Protein AF-A0A3S1HEA2-F1 (afdb_monomer)

Radius of gyration: 10.71 Å; Cα contacts (8 Å, |Δi|>4): 55; chains: 1; bounding box: 26×19×27 Å

Mean predicted aligned error: 5.27 Å

Nearest PDB structures (foldseek):
  1l7v-assembly1_D  TM=7.073E-01  e=9.709E-01  Escherichia coli
  5b58-assembly1_C  TM=6.947E-01  e=1.487E+00  Burkholderia cenocepacia J2315
  6hs3-assembly1_B  TM=6.751E-01  e=1.840E+00  Burkholderia pseudomallei
  8k8s-assembly1_C  TM=5.085E-01  e=7.098E+00  Monkeypox virus
  8hlz-assembly1_C  TM=2.465E-01  e=4.317E+00  Monkeypox virus

Solvent-accessible surface area (backbone atoms only — not comparable to full-atom values): 3186 Å² total; per-residue (Å²): 134,91,80,56,63,69,59,54,38,74,75,38,71,61,45,75,41,71,49,96,93,38,80,64,41,73,50,48,20,88,78,58,50,73,64,60,52,48,33,48,75,61,38,95,76,66,71,80,127

Secondary structure (DSSP, 8-state):
----HHHHHHT-SEEEEEETTEEEEEEETTT--HHHHHHHHH-TT----

Foldseek 3Di:
DDDPPVVVLVVDQKDFDDDPNDTQDIDGSVPDDPVNNCCSHPNPPPPPD

Sequence (49 aa):
VEQDVGLARTATDRLYCMLEGRVTLTGRSAEITREQIGKAYFGAGHGVV

Structure (mmCIF, N/CA/C/O backbone):
data_AF-A0A3S1HEA2-F1
#
_entry.id   AF-A0A3S1HEA2-F1
#
loop_
_atom_site.group_PDB
_atom_site.id
_atom_site.type_symbol
_atom_site.label_atom_id
_atom_site.label_alt_id
_atom_site.label_comp_id
_atom_site.label_asym_id
_atom_site.label_entity_id
_atom_site.label_seq_id
_atom_site.pdbx_PDB_ins_code
_atom_site.Cartn_x
_atom_site.Cartn_y
_atom_site.Cartn_z
_atom_site.occupancy
_atom_site.B_iso_or_equiv
_atom_site.auth_seq_id
_atom_site.auth_c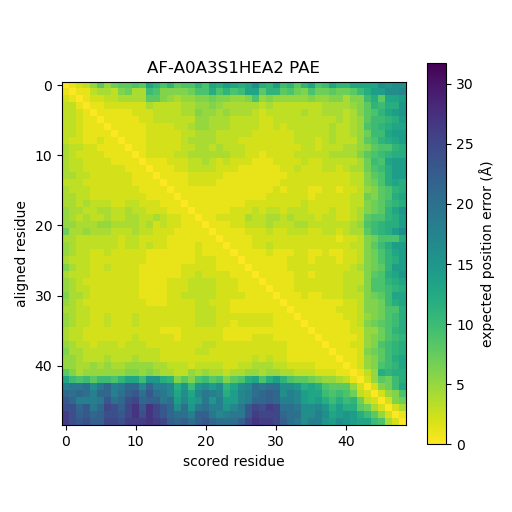omp_id
_atom_site.auth_asym_id
_atom_site.auth_atom_id
_atom_site.pdbx_PDB_model_num
ATOM 1 N N . VAL A 1 1 ? -2.087 -15.559 7.810 1.00 70.50 1 VAL A N 1
ATOM 2 C CA . VAL A 1 1 ? -1.640 -14.349 7.083 1.00 70.50 1 VAL A CA 1
ATOM 3 C C . VAL A 1 1 ? -1.879 -14.621 5.613 1.00 70.50 1 VAL A C 1
ATOM 5 O O . VAL A 1 1 ? -1.351 -15.614 5.135 1.00 70.50 1 VAL A O 1
ATOM 8 N N . GLU A 1 2 ? -2.728 -13.832 4.954 1.00 82.62 2 GLU A N 1
ATOM 9 C CA . GLU A 1 2 ? -2.934 -13.923 3.500 1.00 82.62 2 GLU A CA 1
ATOM 10 C C . GLU A 1 2 ? -1.686 -13.394 2.777 1.00 82.62 2 GLU A C 1
ATOM 12 O O . GLU A 1 2 ? -1.118 -12.390 3.211 1.00 82.62 2 GLU A O 1
ATOM 17 N N . GLN A 1 3 ? -1.237 -14.076 1.723 1.00 84.38 3 GLN A N 1
ATOM 18 C CA . GLN A 1 3 ? -0.041 -13.707 0.950 1.00 84.38 3 GLN A CA 1
ATOM 19 C C . GLN A 1 3 ? -0.386 -13.240 -0.468 1.00 84.38 3 GLN A C 1
ATOM 21 O O . GLN A 1 3 ? 0.412 -12.538 -1.095 1.00 84.38 3 GLN A O 1
ATOM 26 N N . ASP A 1 4 ? -1.574 -13.579 -0.972 1.00 88.75 4 ASP A N 1
ATOM 27 C CA . ASP A 1 4 ? -2.054 -13.096 -2.255 1.00 88.75 4 ASP A CA 1
ATOM 28 C C . ASP A 1 4 ? -2.612 -11.672 -2.116 1.00 88.75 4 ASP A C 1
ATOM 30 O O . ASP A 1 4 ? -3.751 -11.418 -1.715 1.00 88.75 4 ASP A O 1
ATOM 34 N N . VAL A 1 5 ? -1.775 -10.710 -2.497 1.00 85.19 5 VAL A N 1
ATOM 35 C CA . VAL A 1 5 ? -2.111 -9.282 -2.546 1.00 85.19 5 VAL A CA 1
ATOM 36 C C . VAL A 1 5 ? -3.263 -8.995 -3.521 1.00 85.19 5 VAL A C 1
ATOM 38 O O . VAL A 1 5 ? -4.042 -8.062 -3.315 1.00 85.19 5 VAL A O 1
ATOM 41 N N . GLY A 1 6 ? -3.381 -9.777 -4.596 1.00 87.81 6 GLY A N 1
ATOM 42 C CA . GLY A 1 6 ? -4.470 -9.671 -5.559 1.00 87.81 6 GLY A CA 1
ATOM 43 C C . GLY A 1 6 ? -5.806 -10.021 -4.916 1.00 87.81 6 GLY A C 1
ATOM 44 O O . GLY A 1 6 ? -6.739 -9.219 -4.997 1.00 87.81 6 GLY A O 1
ATOM 45 N N . LEU A 1 7 ? -5.863 -11.154 -4.218 1.00 89.69 7 LEU A N 1
ATOM 46 C CA . LEU A 1 7 ? -7.043 -11.590 -3.474 1.00 89.69 7 LEU A CA 1
ATOM 47 C C . LEU A 1 7 ? -7.401 -10.597 -2.363 1.00 89.69 7 LEU A C 1
ATOM 49 O O . LEU A 1 7 ? -8.543 -10.134 -2.296 1.00 89.69 7 LEU A O 1
ATOM 53 N N . ALA A 1 8 ? -6.418 -10.188 -1.556 1.00 88.69 8 ALA A N 1
ATOM 54 C CA . ALA A 1 8 ? -6.614 -9.215 -0.482 1.00 88.69 8 ALA A CA 1
ATOM 55 C C . ALA A 1 8 ? -7.192 -7.885 -0.999 1.00 88.69 8 ALA A C 1
ATOM 57 O O . ALA A 1 8 ? -8.067 -7.296 -0.366 1.00 88.69 8 ALA A O 1
ATOM 58 N N . ARG A 1 9 ? -6.767 -7.432 -2.186 1.00 90.81 9 ARG A N 1
ATOM 59 C CA . ARG A 1 9 ? -7.325 -6.236 -2.833 1.00 90.81 9 ARG A CA 1
ATOM 60 C C . ARG A 1 9 ? -8.793 -6.408 -3.218 1.00 90.81 9 ARG A C 1
ATOM 62 O O . ARG A 1 9 ? -9.563 -5.469 -3.072 1.00 90.81 9 ARG A O 1
ATOM 69 N N . THR A 1 10 ? -9.181 -7.579 -3.720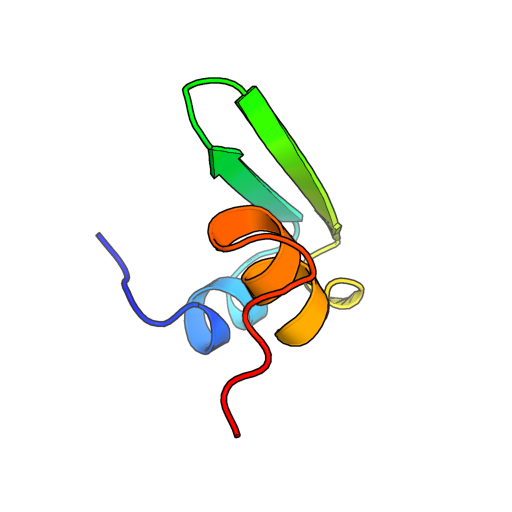 1.00 91.50 10 THR A N 1
ATOM 70 C CA . THR A 1 10 ? -10.575 -7.837 -4.129 1.00 91.50 10 THR A CA 1
ATOM 71 C C . THR A 1 10 ? -11.526 -8.052 -2.954 1.00 91.50 10 THR A C 1
ATOM 73 O O . THR A 1 10 ? -12.721 -7.820 -3.093 1.00 91.50 10 THR A O 1
ATOM 76 N N . ALA A 1 11 ? -11.006 -8.468 -1.798 1.00 93.81 11 ALA A N 1
ATOM 77 C CA . ALA A 1 11 ? -11.795 -8.794 -0.614 1.00 93.81 11 ALA A CA 1
ATOM 78 C C . ALA A 1 11 ? -11.973 -7.616 0.366 1.00 93.81 11 ALA A C 1
ATOM 80 O O . ALA A 1 11 ? -12.506 -7.810 1.457 1.00 93.81 11 ALA A O 1
ATOM 81 N N . THR A 1 12 ? -11.489 -6.414 0.032 1.00 94.81 12 THR A N 1
ATOM 82 C CA . THR A 1 12 ? -11.413 -5.281 0.970 1.00 94.81 12 THR A CA 1
ATOM 83 C C . THR A 1 12 ? -11.867 -3.965 0.349 1.00 94.81 12 THR A C 1
ATOM 85 O O . THR A 1 12 ? -11.767 -3.768 -0.858 1.00 94.81 12 THR A O 1
ATOM 88 N N . ASP A 1 13 ? -12.300 -3.025 1.194 1.00 97.12 13 ASP A N 1
ATOM 89 C CA . ASP A 1 13 ? -12.637 -1.656 0.775 1.00 97.12 13 ASP A CA 1
ATOM 90 C C . ASP A 1 13 ? -11.436 -0.702 0.804 1.00 97.12 13 ASP A C 1
ATOM 92 O O . ASP A 1 13 ? -11.387 0.278 0.051 1.00 97.12 13 ASP A O 1
ATOM 96 N N . ARG A 1 14 ? -10.471 -0.958 1.694 1.00 95.81 14 ARG A N 1
ATOM 97 C CA . ARG A 1 14 ? -9.266 -0.141 1.878 1.00 95.81 14 ARG A CA 1
ATOM 98 C C . ARG A 1 14 ? -8.021 -1.007 1.983 1.00 95.81 14 ARG A C 1
ATOM 100 O O . ARG A 1 14 ? -8.037 -2.051 2.631 1.00 95.81 14 ARG A O 1
ATOM 107 N N . LEU A 1 15 ? -6.923 -0.488 1.443 1.00 94.81 15 LEU A N 1
ATOM 108 C CA . LEU A 1 15 ? -5.589 -1.052 1.607 1.00 94.81 15 LEU A CA 1
ATOM 109 C C . LEU A 1 15 ? -4.691 -0.115 2.411 1.00 94.81 15 LEU A C 1
ATOM 111 O O . LEU A 1 15 ? -4.798 1.112 2.335 1.00 94.81 15 LEU A O 1
ATOM 115 N N . TYR A 1 16 ? -3.784 -0.738 3.157 1.00 94.31 16 TYR A N 1
ATOM 116 C CA . TYR A 1 16 ? -2.693 -0.100 3.878 1.00 94.31 16 TYR A CA 1
ATOM 117 C C . TYR A 1 16 ? -1.441 -0.943 3.651 1.00 94.31 16 TYR A C 1
ATOM 119 O O . TYR A 1 16 ? -1.405 -2.111 4.034 1.00 94.31 16 TYR A O 1
ATOM 127 N N . CYS A 1 17 ? -0.418 -0.363 3.031 1.00 92.69 17 CYS A N 1
ATOM 128 C CA . CYS A 1 17 ? 0.905 -0.971 2.954 1.00 92.69 17 CYS A CA 1
ATOM 129 C C . CYS A 1 17 ? 1.781 -0.357 4.037 1.00 92.69 17 CYS A C 1
ATOM 131 O O . CYS A 1 17 ? 1.810 0.867 4.199 1.00 92.69 17 CYS A O 1
ATOM 133 N N . MET A 1 18 ? 2.482 -1.214 4.774 1.00 90.81 18 MET A N 1
ATOM 134 C CA . MET A 1 18 ? 3.393 -0.801 5.831 1.00 90.81 18 MET A CA 1
ATOM 135 C C . MET A 1 18 ? 4.810 -1.270 5.535 1.00 90.81 18 MET A C 1
ATOM 137 O O . MET A 1 18 ? 5.018 -2.429 5.181 1.00 90.81 18 MET A O 1
ATOM 141 N N . LEU A 1 19 ? 5.771 -0.375 5.744 1.00 88.94 19 LEU A N 1
ATOM 142 C CA . LEU A 1 19 ? 7.201 -0.637 5.646 1.00 88.94 19 LEU A CA 1
ATOM 143 C C . LEU A 1 19 ? 7.900 0.061 6.815 1.00 88.94 19 LEU A C 1
ATOM 145 O O . LEU A 1 19 ? 7.605 1.220 7.102 1.00 88.94 19 LEU A O 1
ATOM 149 N N . GLU A 1 20 ? 8.773 -0.657 7.526 1.00 91.00 20 GLU A N 1
ATOM 150 C CA . GLU A 1 20 ? 9.548 -0.119 8.663 1.00 91.00 20 GLU A CA 1
ATOM 151 C C . GLU A 1 20 ? 8.689 0.620 9.713 1.00 91.00 20 GLU A C 1
ATOM 153 O O . GLU A 1 20 ? 9.050 1.675 10.235 1.00 91.00 20 GLU A O 1
ATOM 158 N N . GLY A 1 21 ? 7.501 0.082 10.008 1.00 92.38 21 GLY A N 1
ATOM 159 C CA . GLY A 1 21 ? 6.575 0.663 10.986 1.00 92.38 21 GLY A CA 1
ATOM 160 C C . GLY A 1 21 ? 5.816 1.907 10.507 1.00 92.38 21 GLY A C 1
ATOM 161 O O . GLY A 1 21 ? 5.119 2.530 11.304 1.00 92.38 21 GLY A O 1
ATOM 162 N N . ARG A 1 22 ? 5.909 2.273 9.222 1.00 91.38 22 ARG A N 1
ATOM 163 C CA . ARG A 1 22 ? 5.213 3.424 8.622 1.00 91.38 22 ARG A CA 1
ATOM 164 C C . ARG A 1 22 ? 4.233 2.976 7.547 1.00 91.38 22 ARG A C 1
ATOM 166 O O . ARG A 1 22 ? 4.496 2.010 6.841 1.00 91.38 22 ARG A O 1
ATOM 173 N N . VAL A 1 23 ? 3.126 3.703 7.386 1.00 93.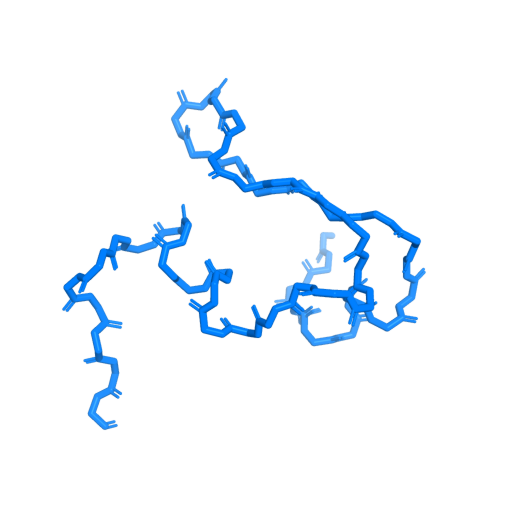50 23 VAL A N 1
ATOM 174 C CA . VAL A 1 23 ? 2.209 3.517 6.249 1.00 93.50 23 VAL A CA 1
ATOM 175 C C . VAL A 1 23 ? 2.802 4.209 5.023 1.00 93.50 23 VAL A C 1
ATOM 177 O O . VAL A 1 23 ? 2.983 5.425 5.035 1.00 93.50 23 VAL A O 1
ATOM 180 N N . THR A 1 24 ? 3.101 3.443 3.976 1.00 92.62 24 THR A N 1
ATOM 181 C CA . THR A 1 24 ? 3.720 3.939 2.732 1.00 92.62 24 THR A CA 1
ATOM 182 C C . THR A 1 24 ? 2.728 4.081 1.580 1.00 92.62 24 THR A C 1
A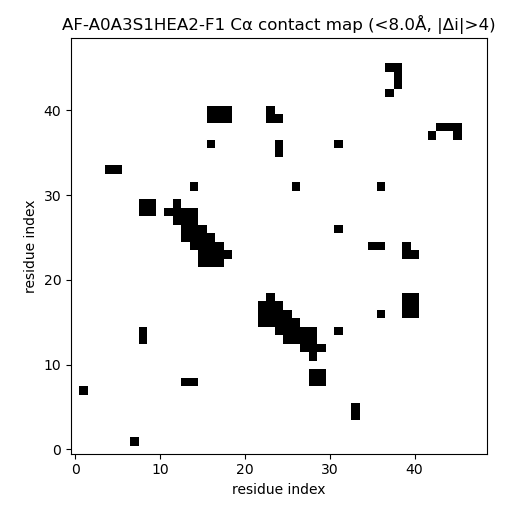TOM 184 O O . THR A 1 24 ? 2.966 4.856 0.658 1.00 92.62 24 THR A O 1
ATOM 187 N N . LEU A 1 25 ? 1.593 3.379 1.641 1.00 94.31 25 LEU A N 1
ATOM 188 C CA . LEU A 1 25 ? 0.482 3.500 0.696 1.00 94.31 25 LEU A CA 1
ATOM 189 C C . LEU A 1 25 ? -0.837 3.255 1.427 1.00 94.31 25 LEU A C 1
ATOM 191 O O . LEU A 1 25 ? -0.953 2.314 2.210 1.00 94.31 25 LEU A O 1
ATOM 195 N N . THR A 1 26 ? -1.841 4.084 1.154 1.00 96.06 26 THR A N 1
ATOM 196 C CA . THR A 1 26 ? -3.210 3.863 1.625 1.00 96.06 26 THR A CA 1
ATOM 197 C C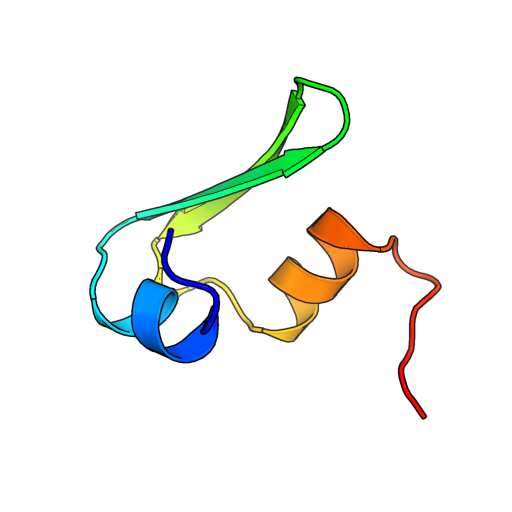 . THR A 1 26 ? -4.225 4.444 0.652 1.00 96.06 26 THR A C 1
ATOM 199 O O . THR A 1 26 ? -3.945 5.428 -0.031 1.00 96.06 26 THR A O 1
ATOM 202 N N . GLY A 1 27 ? -5.404 3.833 0.579 1.00 96.75 27 GLY A N 1
ATOM 203 C CA . GLY A 1 27 ? -6.465 4.255 -0.328 1.00 96.75 27 GLY A CA 1
ATOM 204 C C . GLY A 1 27 ? -7.572 3.220 -0.437 1.00 96.75 27 GLY A C 1
ATOM 205 O O . GLY A 1 27 ? -7.561 2.202 0.263 1.00 96.75 27 GLY A O 1
ATOM 206 N N . ARG A 1 28 ? -8.542 3.488 -1.315 1.00 97.50 28 ARG A N 1
ATOM 207 C CA . ARG A 1 28 ? -9.582 2.510 -1.646 1.00 97.50 28 ARG A CA 1
ATOM 208 C C . ARG A 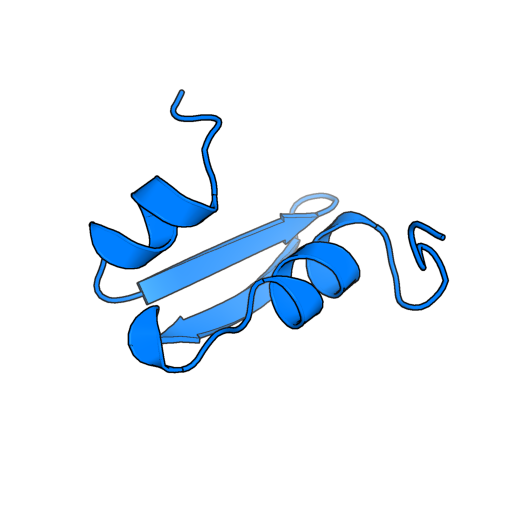1 28 ? -8.951 1.350 -2.402 1.00 97.50 28 ARG A C 1
ATOM 210 O O . ARG A 1 28 ? -8.185 1.571 -3.337 1.00 97.50 28 ARG A O 1
ATOM 217 N N . SER A 1 29 ? -9.304 0.121 -2.044 1.00 95.81 29 SER A N 1
ATOM 218 C CA . SER A 1 29 ? -8.716 -1.071 -2.669 1.00 95.81 29 SER A CA 1
ATOM 219 C C . SER A 1 29 ? -8.968 -1.125 -4.178 1.00 95.81 29 SER A C 1
ATOM 221 O O . SER A 1 29 ? -8.106 -1.566 -4.933 1.00 95.81 29 SER A O 1
ATOM 223 N N . ALA A 1 30 ? -10.117 -0.609 -4.624 1.00 95.38 30 ALA A N 1
ATOM 224 C CA . ALA A 1 30 ? -10.480 -0.518 -6.037 1.00 95.38 30 ALA A CA 1
ATOM 225 C C . ALA A 1 30 ? -9.642 0.499 -6.841 1.00 95.38 30 ALA A C 1
ATOM 227 O O . ALA A 1 30 ? -9.564 0.383 -8.060 1.00 95.38 30 ALA A O 1
ATOM 228 N N . GLU A 1 31 ? -9.019 1.479 -6.182 1.00 95.88 31 GLU A N 1
ATOM 229 C CA . GLU A 1 31 ? -8.243 2.555 -6.824 1.00 95.88 31 GLU A CA 1
ATOM 230 C C . GLU A 1 31 ? -6.730 2.296 -6.776 1.00 95.88 31 GLU A C 1
ATOM 232 O O . GLU A 1 31 ? -5.959 2.992 -7.434 1.00 95.88 31 GLU A O 1
ATOM 237 N N . ILE A 1 32 ? -6.293 1.296 -6.005 1.00 94.25 32 ILE A N 1
ATOM 238 C CA . ILE A 1 32 ? -4.884 0.944 -5.843 1.00 94.25 32 ILE A CA 1
ATOM 239 C C . ILE A 1 32 ? -4.494 -0.146 -6.841 1.00 94.25 32 ILE A C 1
ATOM 241 O O . ILE A 1 32 ? -5.100 -1.215 -6.910 1.00 94.25 32 ILE A O 1
ATOM 245 N N . THR A 1 33 ? -3.428 0.095 -7.596 1.00 92.31 33 THR A N 1
ATOM 246 C CA . THR A 1 33 ? -2.900 -0.867 -8.564 1.00 92.31 33 THR A CA 1
ATOM 247 C C . THR A 1 33 ? -1.852 -1.784 -7.939 1.00 92.31 33 THR A C 1
ATOM 249 O O . THR A 1 33 ? -1.176 -1.445 -6.965 1.00 92.31 33 THR A O 1
ATOM 252 N N . ARG A 1 34 ? -1.657 -2.962 -8.543 1.00 89.06 34 ARG A N 1
ATOM 253 C CA . ARG A 1 34 ? -0.599 -3.899 -8.131 1.00 89.06 34 ARG A CA 1
ATOM 254 C C . ARG A 1 34 ? 0.798 -3.278 -8.237 1.00 89.06 34 ARG A C 1
ATOM 256 O O . ARG A 1 34 ? 1.654 -3.563 -7.408 1.00 89.06 34 ARG A O 1
ATOM 263 N N . GLU A 1 35 ? 1.010 -2.404 -9.218 1.00 89.81 35 GLU A N 1
ATOM 264 C CA . GLU A 1 35 ? 2.265 -1.671 -9.395 1.00 89.81 35 GLU A CA 1
ATOM 265 C C . GLU A 1 35 ? 2.522 -0.687 -8.244 1.00 89.81 35 GLU A C 1
ATOM 267 O O . GLU A 1 35 ? 3.628 -0.645 -7.707 1.00 89.81 35 GLU A O 1
ATOM 272 N N . GLN A 1 36 ? 1.500 0.064 -7.811 1.00 92.44 36 GLN A N 1
ATOM 273 C CA . GLN A 1 36 ? 1.611 0.959 -6.654 1.00 92.44 36 GLN A CA 1
ATOM 274 C C . GLN A 1 36 ? 1.962 0.183 -5.380 1.00 92.44 36 GLN A C 1
ATOM 276 O O . GLN A 1 36 ? 2.811 0.631 -4.612 1.00 92.44 36 GLN A O 1
ATOM 281 N N . ILE A 1 37 ? 1.367 -0.999 -5.185 1.00 91.00 37 ILE A N 1
ATOM 282 C CA . ILE A 1 37 ? 1.689 -1.872 -4.047 1.00 91.00 37 ILE A CA 1
ATOM 283 C C . ILE A 1 37 ? 3.144 -2.356 -4.125 1.00 91.00 37 ILE A C 1
ATOM 285 O O . ILE A 1 37 ? 3.866 -2.279 -3.134 1.00 91.00 37 ILE A O 1
ATOM 289 N N . GLY A 1 38 ? 3.604 -2.793 -5.302 1.00 89.44 38 GLY A N 1
ATOM 290 C CA . GLY A 1 38 ? 4.999 -3.190 -5.512 1.00 89.44 38 GLY A CA 1
ATOM 291 C C . GLY A 1 38 ? 5.980 -2.066 -5.169 1.00 89.44 38 GLY A C 1
ATOM 292 O O . GLY A 1 38 ? 6.922 -2.278 -4.409 1.00 89.44 38 GLY A O 1
ATOM 293 N N . LYS A 1 39 ? 5.708 -0.840 -5.631 1.00 89.69 39 LYS A N 1
ATOM 294 C CA . LYS A 1 39 ? 6.508 0.350 -5.295 1.00 89.69 39 LYS A CA 1
ATOM 295 C C . LYS A 1 39 ? 6.501 0.661 -3.795 1.00 89.69 39 LYS A C 1
ATOM 297 O O . LYS A 1 39 ? 7.535 1.048 -3.260 1.00 89.69 39 LYS A O 1
ATOM 302 N N . ALA A 1 40 ? 5.367 0.478 -3.117 1.00 89.31 40 ALA A N 1
ATOM 303 C CA . ALA A 1 40 ? 5.224 0.749 -1.686 1.00 89.31 40 ALA A CA 1
ATOM 304 C C . ALA A 1 40 ? 5.994 -0.237 -0.786 1.00 89.31 40 ALA A C 1
ATOM 306 O O . ALA A 1 40 ? 6.373 0.142 0.32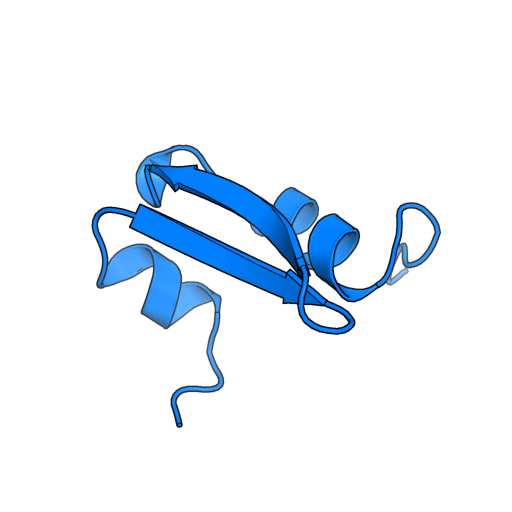3 1.00 89.31 40 ALA A O 1
ATOM 307 N N . TYR A 1 41 ? 6.223 -1.470 -1.256 1.00 83.38 41 TYR A N 1
ATOM 308 C CA . TYR A 1 41 ? 6.993 -2.495 -0.540 1.00 83.38 41 TYR A CA 1
ATOM 309 C C . TYR A 1 41 ? 8.471 -2.559 -0.945 1.00 83.38 41 TYR A C 1
ATOM 311 O O . TYR A 1 41 ? 9.314 -2.796 -0.086 1.00 83.38 41 TYR A O 1
ATOM 319 N N . PHE A 1 42 ? 8.796 -2.352 -2.226 1.00 81.06 42 PHE A N 1
ATOM 320 C CA . PHE A 1 42 ? 10.137 -2.612 -2.776 1.00 81.06 42 PHE A CA 1
ATOM 321 C C . PHE A 1 42 ? 10.853 -1.367 -3.332 1.00 81.06 42 PHE A C 1
ATOM 323 O O . PHE A 1 42 ? 11.998 -1.455 -3.784 1.00 81.06 42 PHE A O 1
ATOM 330 N N . GLY A 1 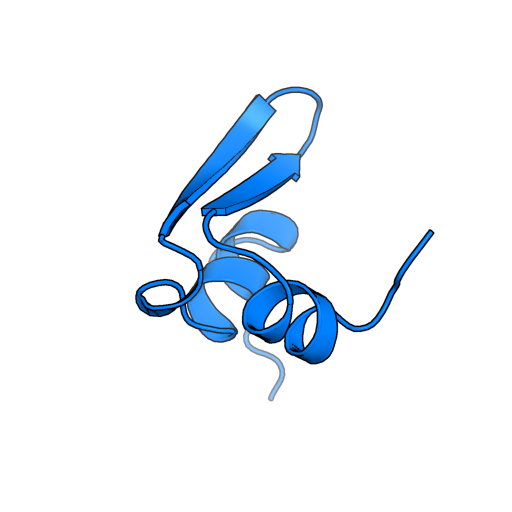43 ? 10.198 -0.202 -3.301 1.00 68.94 43 GLY A N 1
ATOM 331 C CA . GLY A 1 43 ? 10.708 1.055 -3.849 1.00 68.94 43 GLY A CA 1
ATOM 332 C C . GLY A 1 43 ? 10.537 1.181 -5.369 1.00 68.94 43 GLY A C 1
ATOM 333 O O . GLY A 1 43 ? 10.269 0.214 -6.079 1.00 68.94 43 GLY A O 1
ATOM 334 N N . ALA A 1 44 ? 10.716 2.396 -5.898 1.00 57.97 44 ALA A N 1
ATOM 335 C CA . ALA A 1 44 ? 10.530 2.720 -7.322 1.00 57.97 44 ALA A CA 1
ATOM 336 C C . ALA A 1 44 ? 11.561 2.079 -8.285 1.00 57.97 44 ALA A C 1
ATOM 338 O O . ALA A 1 44 ? 11.491 2.324 -9.486 1.00 57.97 44 ALA A O 1
ATOM 339 N N . GLY A 1 45 ? 12.502 1.275 -7.774 1.00 54.25 45 GLY A N 1
ATOM 340 C CA . GLY A 1 45 ? 13.551 0.596 -8.546 1.00 54.25 45 GLY A CA 1
ATOM 341 C C . GLY A 1 45 ? 13.348 -0.910 -8.747 1.00 54.25 45 GLY A C 1
ATOM 342 O O . GLY A 1 45 ? 14.051 -1.499 -9.560 1.00 54.25 45 GLY A O 1
ATOM 343 N N . HIS A 1 46 ? 12.386 -1.543 -8.064 1.00 51.59 46 HIS A N 1
ATOM 344 C CA . HIS A 1 46 ? 12.037 -2.952 -8.293 1.00 51.59 46 HIS A CA 1
ATOM 345 C C . HIS A 1 46 ? 11.059 -3.073 -9.470 1.00 51.59 46 HIS A C 1
ATOM 347 O O . HIS A 1 46 ? 9.902 -3.470 -9.327 1.00 51.59 46 HIS A O 1
ATOM 353 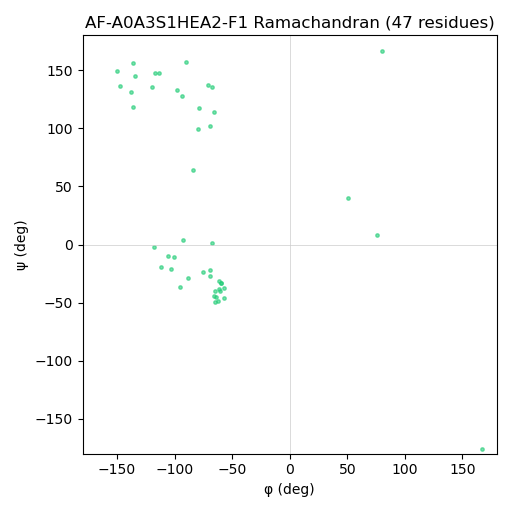N N . GLY A 1 47 ? 11.529 -2.695 -10.658 1.00 49.09 47 GLY A N 1
ATOM 354 C CA . GLY A 1 47 ? 10.957 -3.204 -11.895 1.00 49.09 47 GLY A CA 1
ATOM 355 C C . GLY A 1 47 ? 11.323 -4.678 -11.984 1.00 49.09 47 GLY A C 1
ATOM 356 O O . GLY A 1 47 ? 12.470 -5.009 -12.274 1.00 49.09 47 GLY A O 1
ATOM 357 N N . VAL A 1 48 ? 10.380 -5.564 -11.670 1.00 46.12 48 VAL A N 1
ATOM 358 C CA . VAL A 1 48 ? 10.512 -6.959 -12.088 1.00 46.12 48 VAL A CA 1
ATOM 359 C C . VAL A 1 48 ? 10.418 -6.930 -13.611 1.00 46.12 48 VAL A C 1
ATOM 361 O O . VAL A 1 48 ? 9.403 -6.479 -14.144 1.00 46.12 48 VAL A O 1
ATOM 364 N N . VAL A 1 49 ? 11.530 -7.282 -14.257 1.00 44.19 49 VAL A N 1
ATOM 365 C CA . VAL A 1 49 ? 11.667 -7.504 -15.706 1.00 44.19 49 VAL A CA 1
ATOM 366 C C . VAL A 1 49 ? 10.565 -8.394 -16.263 1.00 44.19 49 VAL A C 1
ATOM 368 O O . VAL A 1 49 ? 10.167 -9.350 -15.558 1.00 44.19 49 VAL A O 1
#

pLDDT: mean 85.5, std 14.31, range [44.19, 97.5]